Protein AF-A0A3L7YK77-F1 (afdb_monomer_lite)

Sequence (162 aa):
MSNGSSSSAERLPLPGTSFLKDRLIDIEGRAQGEIRAGATQPSTLPDGWWIALFWVQDGEGVVSCREVAPLAGPPPVTPLERYGVLMTNGLGDLLAVEDGRSCLKLRLVGEAGDPSEPWRRPLALQVAAKWDSLRIATMTGSKVAEAALDAFARAVEVANKP

Secondary structure (DSSP, 8-state):
------STTT-B---SS-SSPPEE---TTS-TTTSEEEEPPPEE-TTS-EEEEEEEE-SSSBPBSGGGS-TT---SS-HHHHHHHHHHHHHGGGB-EETTEE-EEEEE-S--SSTT-GGGSB-EEEEEE-B-HHHHTT--HHHHH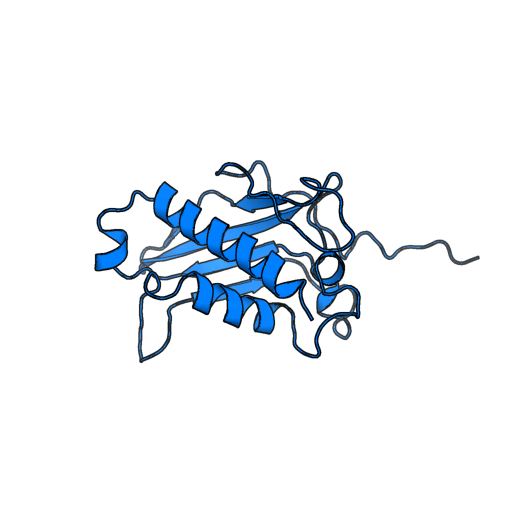HHHHHHHHHHHHHHT--

pLDDT: mean 92.16, std 12.42, range [34.84, 98.75]

Structure (mmCIF, N/CA/C/O backbone):
data_AF-A0A3L7YK77-F1
#
_entry.id   AF-A0A3L7YK77-F1
#
loop_
_atom_site.group_PDB
_atom_site.id
_atom_site.type_symbol
_atom_site.label_atom_id
_atom_site.label_alt_id
_atom_site.label_comp_id
_atom_site.label_asym_id
_atom_site.label_entity_id
_atom_site.label_seq_id
_atom_site.pdbx_PDB_ins_code
_atom_site.Cartn_x
_atom_site.Cartn_y
_atom_site.Cartn_z
_atom_site.occupancy
_atom_site.B_iso_or_equiv
_atom_site.auth_seq_id
_atom_site.auth_comp_id
_atom_site.auth_asym_id
_atom_site.auth_atom_id
_atom_site.pdbx_PDB_model_num
ATOM 1 N N . MET A 1 1 ? -7.486 5.226 39.742 1.00 34.84 1 MET A N 1
ATOM 2 C CA . MET A 1 1 ? -7.841 5.928 38.494 1.00 34.84 1 MET A CA 1
ATOM 3 C C . MET A 1 1 ? -6.642 5.817 37.573 1.00 34.84 1 MET A C 1
ATOM 5 O O . MET A 1 1 ? -5.644 6.480 37.818 1.00 34.84 1 MET A O 1
ATOM 9 N N . SER A 1 2 ? -6.681 4.888 36.623 1.00 35.47 2 SER A N 1
ATOM 10 C CA . SER A 1 2 ? -5.568 4.647 35.701 1.00 35.47 2 SER A CA 1
ATOM 11 C C . SER A 1 2 ? -5.800 5.499 34.458 1.00 35.47 2 SER A C 1
ATOM 13 O O . SER A 1 2 ? -6.654 5.166 33.641 1.00 35.47 2 SER A O 1
ATOM 15 N N . ASN A 1 3 ? -5.108 6.636 34.364 1.00 39.41 3 ASN A N 1
ATOM 16 C CA . ASN A 1 3 ? -5.178 7.502 33.190 1.00 39.41 3 ASN A CA 1
ATOM 17 C C . ASN A 1 3 ? -4.472 6.841 32.003 1.00 39.41 3 ASN A C 1
ATOM 19 O O . ASN A 1 3 ? -3.379 6.290 32.136 1.00 39.41 3 ASN A O 1
ATOM 23 N N . GLY A 1 4 ? -5.156 6.882 30.860 1.00 46.22 4 GLY A N 1
ATOM 24 C CA . GLY A 1 4 ? -4.816 6.167 29.642 1.00 46.22 4 GLY A CA 1
ATOM 25 C C . GLY A 1 4 ? -3.481 6.579 29.032 1.00 46.22 4 GLY A C 1
ATOM 26 O O . GLY A 1 4 ? -3.196 7.754 28.826 1.00 46.22 4 GLY A O 1
ATOM 27 N N . SER A 1 5 ? -2.703 5.567 28.671 1.00 43.62 5 SER A N 1
ATOM 28 C CA . SER A 1 5 ? -1.608 5.663 27.715 1.00 43.62 5 SER A CA 1
ATOM 29 C C . SER A 1 5 ? -1.760 4.481 26.763 1.00 43.62 5 SER A C 1
ATOM 31 O O . SER A 1 5 ? -1.261 3.393 27.027 1.00 43.62 5 SER A O 1
ATOM 33 N N . SER A 1 6 ? -2.576 4.642 25.721 1.00 45.22 6 SER A N 1
ATOM 34 C CA . SER A 1 6 ? -2.823 3.575 24.734 1.00 45.22 6 SER A CA 1
ATOM 35 C C . SER A 1 6 ? -2.936 4.085 23.291 1.00 45.22 6 SER A C 1
ATOM 37 O O . SER A 1 6 ? -3.161 3.284 22.394 1.00 45.22 6 SER A O 1
ATOM 39 N N . SER A 1 7 ? -2.790 5.388 23.035 1.00 49.78 7 SER A N 1
ATOM 40 C CA . SER A 1 7 ? -3.050 5.959 21.702 1.00 49.78 7 SER A CA 1
ATOM 41 C C . SER A 1 7 ? -1.789 6.236 20.874 1.00 49.78 7 SER A C 1
ATOM 43 O O . SER A 1 7 ? -1.883 6.290 19.653 1.00 49.78 7 SER A O 1
ATOM 45 N N . SER A 1 8 ? -0.616 6.419 21.489 1.00 51.28 8 SER A N 1
ATOM 46 C CA . SER A 1 8 ? 0.566 6.940 20.781 1.00 51.28 8 SER A CA 1
ATOM 47 C C . SER A 1 8 ? 1.351 5.899 19.976 1.00 51.28 8 SER A C 1
ATOM 49 O O . SER A 1 8 ? 2.139 6.288 19.124 1.00 51.28 8 SER A O 1
ATOM 51 N N . ALA A 1 9 ? 1.163 4.599 20.233 1.00 62.03 9 ALA A N 1
ATOM 52 C CA . ALA A 1 9 ? 1.900 3.532 19.544 1.00 62.03 9 ALA A CA 1
ATOM 53 C C . ALA A 1 9 ? 1.216 3.042 18.253 1.00 62.03 9 ALA A C 1
ATOM 55 O O . ALA A 1 9 ? 1.881 2.499 17.376 1.00 62.03 9 ALA A O 1
ATOM 56 N N . GLU A 1 10 ? -0.104 3.218 18.134 1.00 80.31 10 GLU A N 1
ATOM 57 C CA . GLU A 1 10 ? -0.884 2.703 16.995 1.00 80.31 10 GLU A CA 1
ATOM 58 C C . GLU A 1 10 ? -0.856 3.617 15.770 1.00 80.31 10 GLU A C 1
ATOM 60 O O . GLU A 1 10 ? -1.053 3.166 14.641 1.00 80.31 10 GLU A O 1
ATOM 65 N N . ARG A 1 11 ? -0.617 4.907 16.005 1.00 90.38 11 ARG A N 1
ATOM 66 C CA . ARG A 1 11 ? -0.554 5.947 14.984 1.00 90.38 11 ARG A CA 1
ATOM 67 C C . ARG A 1 11 ? 0.879 6.443 14.844 1.00 90.38 11 ARG A C 1
ATOM 69 O O . ARG A 1 11 ? 1.628 6.489 15.817 1.00 90.38 11 ARG A O 1
ATOM 76 N N . LEU A 1 12 ? 1.258 6.833 13.631 1.00 91.62 12 LEU A N 1
ATOM 77 C CA . LEU A 1 12 ? 2.546 7.484 13.364 1.00 91.62 12 LEU A CA 1
ATOM 78 C C . LEU A 1 12 ? 2.333 8.932 12.924 1.00 91.62 12 LEU A C 1
ATOM 80 O O . LEU A 1 12 ? 1.302 9.244 12.322 1.00 91.62 12 LEU A O 1
ATOM 84 N N . PRO A 1 13 ? 3.316 9.821 13.155 1.00 93.19 13 PRO A N 1
ATOM 85 C CA . PRO A 1 13 ? 3.338 11.094 12.452 1.00 93.19 13 PRO A CA 1
ATOM 86 C C . PRO A 1 13 ? 3.396 10.857 10.938 1.00 93.19 13 PRO A C 1
ATOM 88 O O . PRO A 1 13 ? 3.845 9.808 10.466 1.00 93.19 13 PRO A O 1
ATOM 91 N N . LEU A 1 14 ? 2.967 11.856 10.167 1.00 93.25 14 LEU A N 1
ATOM 92 C CA . LEU A 1 14 ? 3.045 11.780 8.713 1.00 93.25 14 LEU A CA 1
ATOM 93 C C . LEU A 1 14 ? 4.508 11.657 8.260 1.00 93.25 14 LEU A C 1
ATOM 95 O O . LEU A 1 14 ? 5.345 12.438 8.720 1.00 93.25 14 LEU A O 1
ATOM 99 N N . PRO A 1 15 ? 4.829 10.739 7.326 1.00 91.88 15 PRO A N 1
ATOM 100 C CA . PRO A 1 15 ? 6.183 10.612 6.785 1.00 91.88 15 PRO A CA 1
ATOM 101 C C . PRO A 1 15 ? 6.687 11.879 6.078 1.00 91.88 15 PRO A C 1
ATOM 103 O O . PRO A 1 15 ? 7.889 12.056 5.895 1.00 91.88 15 PRO A O 1
ATOM 106 N N . GLY A 1 16 ? 5.767 12.748 5.657 1.00 92.31 16 GLY A N 1
ATOM 107 C CA . GLY A 1 16 ? 6.036 13.997 4.962 1.00 92.31 16 GLY A CA 1
ATOM 108 C C . GLY A 1 16 ? 4.867 14.377 4.057 1.00 92.31 16 GLY A C 1
ATOM 109 O O . GLY A 1 16 ? 3.774 13.820 4.159 1.00 92.31 16 GLY A O 1
ATOM 110 N N . THR A 1 17 ? 5.103 15.326 3.150 1.00 94.38 17 THR A N 1
ATOM 111 C CA . THR A 1 17 ? 4.146 15.626 2.075 1.00 94.38 17 THR A CA 1
ATOM 112 C C . THR A 1 17 ? 4.135 14.482 1.065 1.00 94.38 17 THR A C 1
ATOM 114 O O . THR A 1 17 ? 5.194 13.976 0.691 1.00 94.38 17 THR A O 1
ATOM 117 N N . SER A 1 18 ? 2.946 14.083 0.614 1.00 96.81 18 SER A N 1
ATOM 118 C CA . SER A 1 18 ? 2.818 13.072 -0.433 1.00 96.81 18 SER A CA 1
ATOM 119 C C . SER A 1 18 ? 3.435 13.564 -1.748 1.00 96.81 18 SER A C 1
ATOM 121 O O . SER A 1 18 ? 3.222 14.699 -2.171 1.00 96.81 18 SER A O 1
ATOM 123 N N . PHE A 1 19 ? 4.199 12.692 -2.405 1.00 97.19 19 PHE A N 1
ATOM 124 C CA . PHE A 1 19 ? 4.792 12.929 -3.722 1.00 97.19 19 PHE A CA 1
ATOM 125 C C . PHE A 1 19 ? 3.729 13.058 -4.823 1.00 97.19 19 PHE A C 1
ATOM 127 O O . PHE A 1 19 ? 3.901 13.813 -5.779 1.00 97.19 19 PHE A O 1
ATOM 134 N N . LEU A 1 20 ? 2.623 12.328 -4.679 1.00 97.38 20 LEU A N 1
ATOM 135 C CA . LEU A 1 20 ? 1.465 12.381 -5.568 1.00 97.38 20 LEU A CA 1
ATOM 136 C C . LEU A 1 20 ? 0.287 13.036 -4.856 1.00 97.38 20 LEU A C 1
ATOM 138 O O . LEU A 1 20 ? 0.229 13.071 -3.628 1.00 97.38 20 LEU A O 1
ATOM 142 N N . LYS A 1 21 ? -0.709 13.479 -5.629 1.00 97.75 21 LYS A N 1
ATOM 143 C 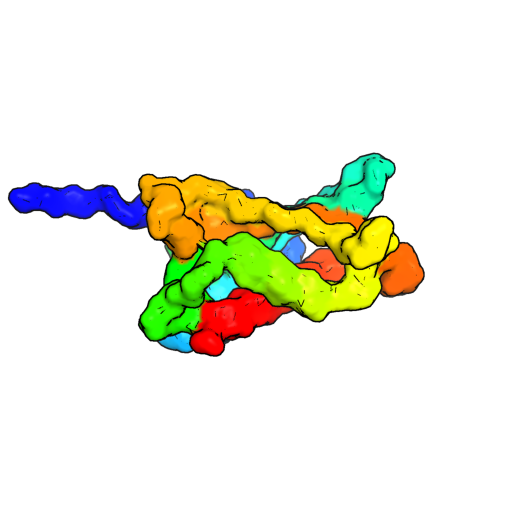CA . LYS A 1 21 ? -2.001 13.870 -5.061 1.00 97.75 21 LYS A CA 1
ATOM 144 C C . LYS A 1 21 ? -2.582 12.709 -4.250 1.00 97.75 21 LYS A C 1
ATOM 146 O O . LYS A 1 21 ? -2.717 11.605 -4.782 1.00 97.75 21 LYS A O 1
ATOM 151 N N . ASP A 1 22 ? -2.961 12.993 -3.010 1.00 97.88 22 ASP A N 1
ATOM 152 C CA . ASP A 1 22 ? -3.594 12.020 -2.127 1.00 97.88 22 ASP A CA 1
ATOM 153 C C . ASP A 1 22 ? -4.805 11.352 -2.792 1.00 97.88 22 ASP A C 1
ATOM 155 O O . ASP A 1 22 ? -5.587 12.001 -3.501 1.00 97.88 22 ASP A O 1
ATOM 159 N N . ARG A 1 23 ? -4.984 10.055 -2.533 1.00 98.38 23 ARG A N 1
ATOM 160 C CA . ARG A 1 23 ? -6.200 9.329 -2.910 1.00 98.38 23 ARG A CA 1
ATOM 161 C C . ARG A 1 23 ? -7.195 9.375 -1.776 1.00 98.38 23 ARG A C 1
ATOM 163 O O . ARG A 1 23 ? -6.849 9.013 -0.660 1.00 98.38 23 ARG A O 1
ATOM 170 N N . LEU A 1 24 ? -8.408 9.836 -2.06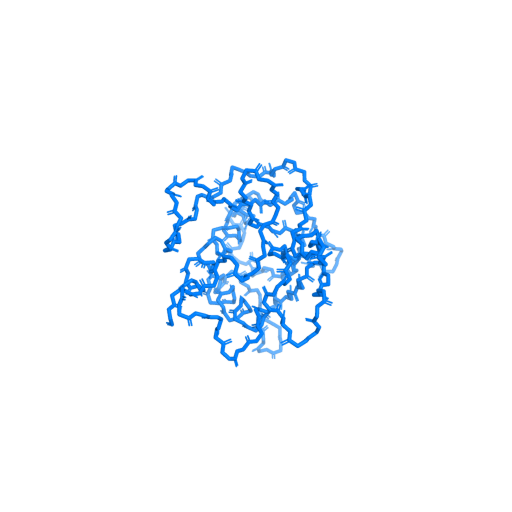0 1.00 97.75 24 LEU A N 1
ATOM 171 C CA . LEU A 1 24 ? -9.505 9.713 -1.108 1.00 97.75 24 LEU A CA 1
ATOM 172 C C . LEU A 1 24 ? -9.867 8.232 -1.000 1.00 97.75 24 LEU A C 1
ATOM 174 O O . LEU A 1 24 ? -9.887 7.544 -2.019 1.00 97.75 24 LEU A O 1
ATOM 178 N N . ILE A 1 25 ? -10.105 7.764 0.219 1.00 97.50 25 ILE A N 1
ATOM 179 C CA . ILE A 1 25 ? -10.499 6.384 0.491 1.00 97.50 25 ILE A CA 1
ATOM 180 C C . ILE A 1 25 ? -11.861 6.428 1.163 1.00 97.50 25 ILE A C 1
ATOM 182 O O . ILE A 1 25 ? -12.023 7.077 2.199 1.00 97.50 25 ILE A O 1
ATOM 186 N N . ASP A 1 26 ? -12.812 5.700 0.593 1.00 94.94 26 ASP A N 1
ATOM 187 C CA . ASP A 1 26 ? -14.128 5.533 1.192 1.00 94.94 26 ASP A CA 1
ATOM 188 C C . ASP A 1 26 ? -14.138 4.282 2.082 1.00 94.94 26 ASP A C 1
ATOM 190 O O . ASP A 1 26 ? -13.973 3.156 1.605 1.00 94.94 26 ASP A O 1
ATOM 194 N N . ILE A 1 27 ? -14.339 4.480 3.388 1.00 93.31 27 ILE A N 1
ATOM 195 C CA . ILE A 1 27 ? -14.514 3.395 4.359 1.00 93.31 27 ILE A CA 1
ATOM 196 C C . ILE A 1 27 ? -15.783 3.589 5.183 1.00 93.31 27 ILE A C 1
ATOM 198 O O . ILE A 1 27 ? -16.178 4.711 5.508 1.00 93.31 27 ILE A O 1
ATOM 202 N N . GLU A 1 28 ? -16.427 2.480 5.529 1.00 92.44 28 GLU A N 1
ATOM 203 C CA . GLU A 1 28 ? -17.628 2.485 6.354 1.00 92.44 28 GLU A CA 1
ATOM 204 C C . GLU A 1 28 ? -17.321 3.052 7.749 1.00 92.44 28 GLU A C 1
ATOM 206 O O . GLU A 1 28 ? -16.337 2.678 8.386 1.00 92.44 28 GLU A O 1
ATOM 211 N N . GLY A 1 29 ? -18.165 3.969 8.228 1.00 88.50 29 GLY A N 1
ATOM 212 C CA . GLY A 1 29 ? -17.997 4.608 9.537 1.00 88.50 29 GLY A CA 1
ATOM 213 C C . GLY A 1 29 ? -17.101 5.854 9.558 1.00 88.50 29 GLY A C 1
ATOM 214 O O . GLY A 1 29 ? -16.914 6.420 10.633 1.00 88.50 29 GLY A O 1
ATOM 215 N N . ARG A 1 30 ? -16.590 6.321 8.410 1.00 92.19 30 ARG A N 1
ATOM 216 C CA . ARG A 1 30 ? -15.869 7.603 8.284 1.00 92.19 30 ARG A CA 1
ATOM 217 C C . ARG A 1 30 ? -16.572 8.569 7.337 1.00 92.19 30 ARG A C 1
ATOM 219 O O . ARG A 1 30 ? -17.310 8.158 6.443 1.00 92.19 30 ARG A O 1
ATOM 226 N N . ALA A 1 31 ? -16.336 9.864 7.527 1.00 93.12 31 ALA A N 1
ATOM 227 C CA . ALA A 1 31 ? -16.836 10.888 6.622 1.00 93.12 31 ALA A CA 1
ATOM 228 C C . ALA A 1 31 ? -16.063 10.873 5.292 1.00 93.12 31 ALA A C 1
ATOM 230 O O . ALA A 1 31 ? -14.870 10.565 5.235 1.00 93.12 31 ALA A O 1
ATOM 231 N N . GLN A 1 32 ? -16.734 11.257 4.204 1.00 90.25 32 GLN A N 1
ATOM 232 C CA . GLN A 1 32 ? -16.106 11.322 2.886 1.00 90.25 32 GLN A CA 1
ATOM 233 C C . GLN A 1 32 ? -14.914 12.292 2.888 1.00 90.25 32 GLN A C 1
ATOM 235 O O . GLN A 1 32 ? -15.026 13.438 3.324 1.00 90.25 32 GLN A O 1
ATOM 240 N N . GLY A 1 33 ? -13.771 11.833 2.373 1.00 90.00 33 GLY A N 1
ATOM 241 C CA . GLY A 1 33 ? -12.537 12.622 2.290 1.00 90.00 33 GLY A CA 1
ATOM 242 C C . GLY A 1 33 ? -11.758 12.762 3.603 1.00 90.00 33 GLY A C 1
ATOM 243 O O . GLY A 1 33 ? -10.696 13.387 3.610 1.00 90.00 33 GLY A O 1
ATOM 244 N N . GLU A 1 34 ? -12.244 12.168 4.696 1.00 95.25 34 GLU A N 1
ATOM 245 C CA . GLU A 1 34 ? -11.537 12.116 5.977 1.00 95.25 34 GLU A CA 1
ATOM 246 C C . GLU A 1 34 ? -10.259 11.277 5.868 1.00 95.25 34 GLU A C 1
ATOM 248 O O . GLU A 1 34 ? -9.187 11.715 6.292 1.00 95.25 34 GLU A O 1
ATOM 253 N N . ILE A 1 35 ? -10.373 10.107 5.232 1.00 97.19 35 ILE A N 1
ATOM 254 C CA . ILE A 1 35 ? -9.272 9.171 5.027 1.00 97.19 35 ILE A CA 1
ATOM 255 C C . ILE A 1 35 ? -8.642 9.367 3.655 1.00 97.19 35 ILE A C 1
ATOM 257 O O . ILE A 1 35 ? -9.321 9.453 2.626 1.00 97.19 35 ILE A O 1
ATOM 261 N N . ARG A 1 36 ? -7.310 9.426 3.646 1.00 98.06 36 ARG A N 1
ATOM 262 C CA . ARG A 1 36 ? -6.507 9.671 2.448 1.00 98.06 36 ARG A CA 1
ATOM 263 C C . ARG A 1 36 ? -5.295 8.752 2.392 1.00 98.06 36 ARG A C 1
ATOM 265 O O . ARG A 1 36 ? -4.696 8.486 3.426 1.00 98.06 36 ARG A O 1
ATOM 272 N N . ALA A 1 37 ? -4.895 8.316 1.201 1.00 98.50 37 ALA A N 1
ATOM 273 C CA . ALA A 1 37 ? -3.627 7.626 0.980 1.00 98.50 37 ALA A CA 1
ATOM 274 C C . ALA A 1 37 ? -2.590 8.527 0.309 1.00 98.50 37 ALA A C 1
ATOM 276 O O . ALA A 1 37 ? -2.892 9.199 -0.679 1.00 98.50 37 ALA A O 1
ATOM 277 N N . GLY A 1 38 ? -1.367 8.483 0.834 1.00 98.31 38 GLY A N 1
ATOM 278 C CA . GLY A 1 38 ? -0.202 9.198 0.318 1.00 98.31 38 GLY A CA 1
ATOM 279 C C . GLY A 1 38 ? 0.952 8.260 -0.035 1.00 98.31 38 GLY A C 1
ATOM 280 O O . GLY A 1 38 ? 0.938 7.070 0.293 1.00 98.31 38 GLY A O 1
ATOM 281 N N . ALA A 1 39 ? 1.954 8.809 -0.721 1.00 98.44 39 ALA A N 1
ATOM 282 C CA . ALA A 1 39 ? 3.144 8.085 -1.156 1.00 98.44 39 ALA A CA 1
ATOM 283 C C . ALA A 1 39 ? 4.414 8.929 -1.023 1.00 98.44 39 ALA A C 1
ATOM 285 O O . ALA A 1 39 ? 4.394 10.133 -1.276 1.00 98.44 39 ALA A O 1
ATOM 286 N N . THR A 1 40 ? 5.547 8.303 -0.703 1.00 98.25 40 THR A N 1
ATOM 287 C CA . THR A 1 40 ? 6.851 8.951 -0.877 1.00 98.25 40 THR A CA 1
ATOM 288 C C . THR A 1 40 ? 7.227 8.945 -2.350 1.00 98.25 40 THR A C 1
ATOM 290 O O . THR A 1 40 ? 6.721 8.139 -3.135 1.00 98.25 40 THR A O 1
ATOM 293 N N . GLN A 1 41 ? 8.175 9.802 -2.730 1.00 97.62 41 GLN A N 1
ATOM 294 C CA . GLN A 1 41 ? 8.823 9.648 -4.025 1.00 97.62 41 GLN A CA 1
ATOM 295 C C . GLN A 1 41 ? 9.505 8.273 -4.062 1.00 97.62 41 GLN A C 1
ATOM 297 O O . GLN A 1 41 ? 10.239 7.940 -3.124 1.00 97.62 41 GLN A O 1
ATOM 302 N N . PRO A 1 42 ? 9.251 7.455 -5.092 1.00 97.88 42 PRO A N 1
ATOM 303 C CA . PRO A 1 42 ? 9.888 6.159 -5.183 1.00 97.88 42 PRO A CA 1
ATOM 304 C C . PRO A 1 42 ? 11.360 6.267 -5.561 1.00 97.88 42 PRO A C 1
ATOM 306 O O . PRO A 1 42 ? 11.781 7.205 -6.242 1.00 97.88 42 PRO A O 1
ATOM 309 N N . SER A 1 43 ? 12.122 5.249 -5.183 1.00 97.50 43 SER A N 1
ATOM 310 C CA . SER A 1 43 ? 13.488 5.024 -5.645 1.00 97.50 43 SER A CA 1
ATOM 311 C C . SER A 1 43 ? 13.597 3.663 -6.325 1.00 97.50 43 SER A C 1
ATOM 313 O O . SER A 1 43 ? 12.841 2.745 -6.021 1.00 97.50 43 SER A O 1
ATOM 315 N N . THR A 1 44 ? 14.541 3.522 -7.253 1.00 97.25 44 THR A N 1
ATOM 316 C CA . THR A 1 44 ? 14.855 2.234 -7.880 1.00 97.25 44 THR A CA 1
ATOM 317 C C . THR A 1 44 ? 16.276 1.846 -7.504 1.00 97.25 44 THR A C 1
ATOM 319 O O . THR A 1 44 ? 17.208 2.628 -7.697 1.00 97.25 44 THR A O 1
ATOM 322 N N . LEU A 1 45 ? 16.436 0.651 -6.945 1.00 96.56 45 LEU A N 1
ATOM 323 C CA . LEU A 1 45 ? 17.731 0.075 -6.611 1.00 96.56 45 LEU A CA 1
ATOM 324 C C . LEU A 1 45 ? 18.447 -0.450 -7.870 1.00 96.56 45 LEU A C 1
ATOM 326 O O . LEU A 1 45 ? 17.789 -0.750 -8.869 1.00 96.56 45 LEU A O 1
ATOM 330 N N . PRO A 1 46 ? 19.786 -0.612 -7.842 1.00 96.12 46 PRO A N 1
ATOM 331 C CA . PRO A 1 46 ? 20.551 -1.101 -8.995 1.00 96.12 46 PRO A CA 1
ATOM 332 C C . PRO A 1 46 ? 20.129 -2.483 -9.518 1.00 96.12 46 PRO A C 1
ATOM 334 O O . PRO A 1 46 ? 20.351 -2.787 -10.685 1.00 96.12 46 PRO A O 1
ATOM 337 N N . ASP A 1 47 ? 19.518 -3.315 -8.673 1.00 93.94 47 ASP A N 1
ATOM 338 C CA . ASP A 1 47 ? 19.006 -4.648 -9.014 1.00 93.94 47 ASP A CA 1
ATOM 339 C C . ASP A 1 47 ? 17.553 -4.634 -9.537 1.00 93.94 47 ASP A C 1
ATOM 341 O O . ASP A 1 47 ? 16.927 -5.685 -9.702 1.00 93.94 47 ASP A O 1
ATOM 345 N N . GLY A 1 48 ? 17.012 -3.442 -9.806 1.00 94.81 48 GLY A N 1
ATOM 346 C CA . GLY A 1 48 ? 15.701 -3.237 -10.415 1.00 94.81 48 GLY A CA 1
ATOM 347 C C . GLY A 1 48 ? 14.532 -3.202 -9.433 1.00 94.81 48 GLY A C 1
ATOM 348 O O . GLY A 1 48 ? 13.400 -3.000 -9.872 1.00 94.81 48 GLY A O 1
ATOM 349 N N . TRP A 1 49 ? 14.761 -3.359 -8.123 1.00 98.12 49 TRP A N 1
ATOM 350 C CA . TRP A 1 49 ? 13.692 -3.182 -7.138 1.00 98.12 49 TRP A CA 1
ATOM 351 C C . TRP A 1 49 ? 13.306 -1.709 -7.018 1.00 98.12 49 TRP A C 1
ATOM 353 O O . TRP A 1 49 ? 14.087 -0.867 -6.577 1.00 98.12 49 TRP A O 1
ATOM 363 N N . TRP A 1 50 ? 12.068 -1.414 -7.381 1.00 98.50 50 TRP A N 1
ATOM 364 C CA . TRP A 1 50 ? 11.396 -0.155 -7.110 1.00 98.50 50 TRP A CA 1
ATOM 365 C C . TRP A 1 50 ? 10.873 -0.164 -5.677 1.00 98.50 50 TRP A C 1
ATOM 367 O O . TRP A 1 50 ? 10.271 -1.152 -5.265 1.00 98.50 50 TRP A O 1
ATOM 377 N N . ILE A 1 51 ? 11.091 0.905 -4.914 1.00 98.50 51 ILE A N 1
ATOM 378 C CA . ILE A 1 51 ? 10.715 1.005 -3.502 1.00 98.50 51 ILE A CA 1
ATOM 379 C C . ILE A 1 51 ? 9.988 2.322 -3.242 1.00 98.50 51 ILE A C 1
ATOM 381 O O . ILE A 1 51 ? 10.471 3.389 -3.617 1.00 98.50 51 ILE A O 1
ATOM 385 N N . ALA A 1 52 ? 8.866 2.255 -2.530 1.00 98.38 52 ALA A N 1
ATOM 386 C CA . ALA A 1 52 ? 8.177 3.415 -1.975 1.00 98.38 52 ALA A CA 1
ATOM 387 C C . ALA A 1 52 ? 7.548 3.092 -0.618 1.00 98.38 52 ALA A C 1
ATOM 389 O O . ALA A 1 52 ? 7.325 1.931 -0.276 1.00 98.38 52 ALA A O 1
ATOM 390 N N . LEU A 1 53 ? 7.238 4.132 0.150 1.00 98.56 53 LEU A N 1
ATOM 391 C CA . LEU A 1 53 ? 6.362 4.045 1.308 1.00 98.56 53 LEU A CA 1
ATOM 392 C C . LEU A 1 53 ? 4.990 4.597 0.926 1.00 98.56 53 LEU A C 1
ATOM 394 O O . LEU A 1 53 ? 4.894 5.730 0.455 1.00 98.56 53 LEU A O 1
ATOM 398 N N . PHE A 1 54 ? 3.945 3.816 1.174 1.00 98.69 54 PHE A N 1
ATOM 399 C CA . PHE A 1 54 ? 2.559 4.271 1.142 1.00 98.69 54 PHE A CA 1
ATOM 400 C C . PHE A 1 54 ? 2.004 4.348 2.555 1.00 98.69 54 PHE A C 1
ATOM 402 O O . PHE A 1 54 ? 2.425 3.593 3.428 1.00 98.69 54 PHE A O 1
ATOM 409 N N . TRP A 1 55 ? 1.062 5.246 2.801 1.00 98.56 55 TRP A N 1
ATOM 410 C CA . TRP A 1 55 ? 0.401 5.343 4.100 1.00 98.56 55 TRP A CA 1
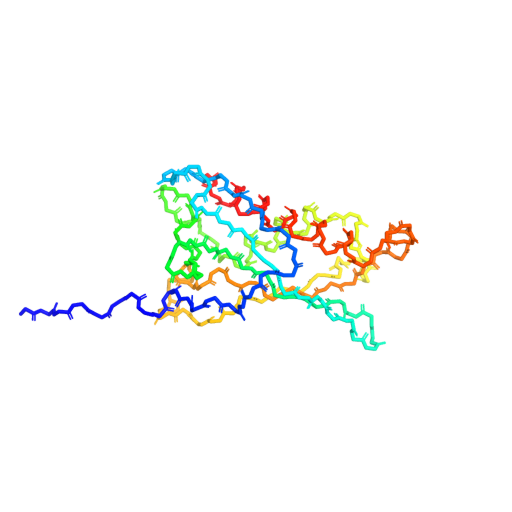ATOM 411 C C . TRP A 1 55 ? -1.041 5.788 3.950 1.00 98.56 55 TRP A C 1
ATOM 413 O O . TRP A 1 55 ? -1.395 6.416 2.954 1.00 98.56 55 TRP A O 1
ATOM 423 N N . VAL A 1 56 ? -1.851 5.481 4.959 1.00 98.31 56 VAL A N 1
ATOM 424 C CA . VAL A 1 56 ? -3.202 6.023 5.114 1.00 98.31 56 VAL A CA 1
ATOM 425 C C . VAL A 1 56 ? -3.213 7.013 6.268 1.00 98.31 56 VAL A C 1
ATOM 427 O O . VAL A 1 56 ? -2.663 6.728 7.328 1.00 98.31 56 VAL A O 1
ATOM 430 N N . GLN A 1 57 ? -3.832 8.170 6.066 1.00 97.62 57 GLN A N 1
ATOM 431 C CA . GLN A 1 57 ? -3.860 9.271 7.020 1.00 97.62 57 GLN A CA 1
ATOM 432 C C . GLN A 1 57 ? -5.255 9.855 7.222 1.00 97.62 57 GLN A C 1
ATOM 434 O O . GLN A 1 57 ? -6.105 9.781 6.331 1.00 97.62 57 GLN A O 1
ATOM 439 N N . ASP A 1 58 ? -5.429 10.504 8.370 1.00 95.81 58 ASP A N 1
ATOM 440 C CA . ASP A 1 58 ? -6.501 11.458 8.647 1.00 95.81 58 ASP A CA 1
ATOM 441 C C . ASP A 1 58 ? -5.932 12.798 9.157 1.00 95.81 58 ASP A C 1
ATOM 443 O O . ASP A 1 58 ? -4.776 13.133 8.889 1.00 95.81 58 ASP A O 1
ATOM 447 N N . GLY A 1 59 ? -6.753 13.609 9.832 1.00 91.44 59 GLY A N 1
ATOM 448 C CA . GLY A 1 59 ? -6.343 14.913 10.361 1.00 91.44 59 GLY A CA 1
ATOM 449 C C . GLY A 1 59 ? -5.269 14.871 11.455 1.00 91.44 59 GLY A C 1
ATOM 450 O O . GLY A 1 59 ? -4.662 15.908 11.716 1.00 91.44 59 GLY A O 1
ATOM 451 N N . GLU A 1 60 ? -5.010 13.720 12.081 1.00 91.94 60 GLU A N 1
ATOM 452 C CA . GLU A 1 60 ? -4.076 13.618 13.212 1.00 91.94 60 GLU A CA 1
ATOM 453 C C . GLU A 1 60 ? -2.777 12.873 12.871 1.00 91.94 60 GLU A C 1
ATOM 455 O O . GLU A 1 60 ? -1.780 13.022 13.579 1.00 91.94 60 GLU A O 1
ATOM 460 N N . GLY A 1 61 ? -2.751 12.077 11.800 1.00 94.94 61 GLY A N 1
ATOM 461 C CA . GLY A 1 61 ? -1.558 11.334 11.402 1.00 94.94 61 GLY A CA 1
ATOM 462 C C . GLY A 1 61 ? -1.865 10.095 10.574 1.00 94.94 61 GLY A C 1
ATOM 463 O O . GLY A 1 61 ? -2.932 9.976 9.972 1.00 94.94 61 GLY A O 1
ATOM 464 N N . VAL A 1 62 ? -0.907 9.168 10.540 1.00 97.12 62 VAL A N 1
ATOM 465 C CA . VAL A 1 62 ? -1.087 7.846 9.938 1.00 97.12 62 VAL A CA 1
ATOM 466 C C . VAL A 1 62 ? -1.986 7.017 10.847 1.00 97.12 62 VAL A C 1
ATOM 468 O O . VAL A 1 62 ? -1.643 6.793 12.009 1.00 97.12 62 VAL A O 1
ATOM 471 N N . VAL A 1 63 ? -3.108 6.545 10.310 1.00 96.19 63 VAL A N 1
ATOM 472 C CA . VAL A 1 63 ? -4.079 5.720 11.045 1.00 96.19 63 VAL A CA 1
ATOM 473 C C . VAL A 1 63 ? -3.542 4.305 11.258 1.00 96.19 63 VAL A C 1
ATOM 475 O O . VAL A 1 63 ? -2.677 3.839 10.515 1.00 96.19 63 VAL A O 1
ATOM 478 N N . SER A 1 64 ? -4.067 3.583 12.241 1.00 94.75 64 SER A N 1
ATOM 479 C CA . SER A 1 64 ? -3.791 2.153 12.404 1.00 94.75 64 SER A CA 1
ATOM 480 C C . SER A 1 64 ? -4.550 1.299 11.381 1.00 94.75 64 SER A C 1
ATOM 482 O O . SER A 1 64 ? -5.575 1.703 10.829 1.00 94.75 64 SER A O 1
ATOM 484 N N . CYS A 1 65 ? -4.091 0.06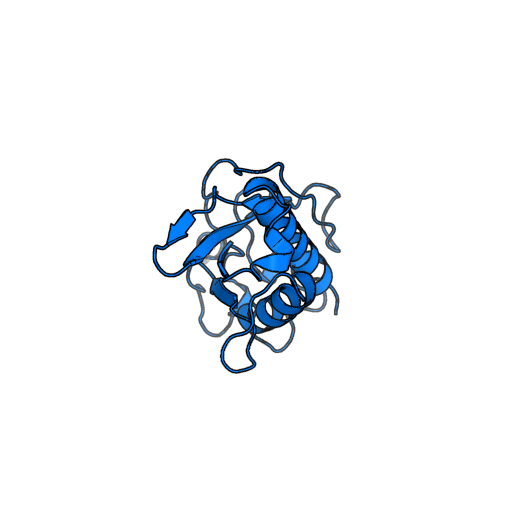7 11.147 1.00 95.94 65 CYS A N 1
ATOM 485 C CA . CYS A 1 65 ? -4.804 -0.882 10.288 1.00 95.94 65 CYS A CA 1
ATOM 486 C C . CYS A 1 65 ? -6.205 -1.198 10.843 1.00 95.94 65 CYS A C 1
ATOM 488 O O . CYS A 1 65 ? -7.123 -1.451 10.068 1.00 95.94 65 CYS A O 1
ATOM 490 N N . ARG A 1 66 ? -6.380 -1.182 12.171 1.00 94.38 66 ARG A N 1
ATOM 491 C CA . ARG A 1 66 ? -7.643 -1.444 12.873 1.00 94.38 66 ARG A CA 1
ATOM 492 C C . ARG A 1 66 ? -8.696 -0.395 12.545 1.00 94.38 66 ARG A C 1
ATOM 494 O O . ARG A 1 66 ? -9.857 -0.744 12.386 1.00 94.38 66 ARG A O 1
ATOM 501 N N . GLU A 1 67 ? -8.293 0.862 12.422 1.00 94.19 67 GLU A N 1
ATOM 502 C CA . GLU A 1 67 ? -9.202 1.982 12.150 1.00 94.19 67 GLU A CA 1
ATOM 503 C C . GLU A 1 67 ? -9.784 1.972 10.735 1.00 94.19 67 GLU A C 1
ATOM 505 O O . GLU A 1 67 ? -10.752 2.678 10.467 1.00 94.19 67 GLU A O 1
ATOM 510 N N . VAL A 1 68 ? -9.212 1.164 9.841 1.00 94.81 68 VAL A N 1
ATOM 511 C CA . VAL A 1 68 ? -9.736 0.935 8.489 1.00 94.81 68 VAL A CA 1
ATOM 512 C C . VAL A 1 68 ? -10.206 -0.505 8.268 1.00 94.81 68 VAL A C 1
ATOM 514 O O . VAL A 1 68 ? -10.609 -0.865 7.163 1.00 94.81 68 VAL A O 1
ATOM 517 N N . ALA A 1 69 ? -10.155 -1.346 9.303 1.00 94.56 69 ALA A N 1
ATOM 518 C CA . ALA A 1 69 ? 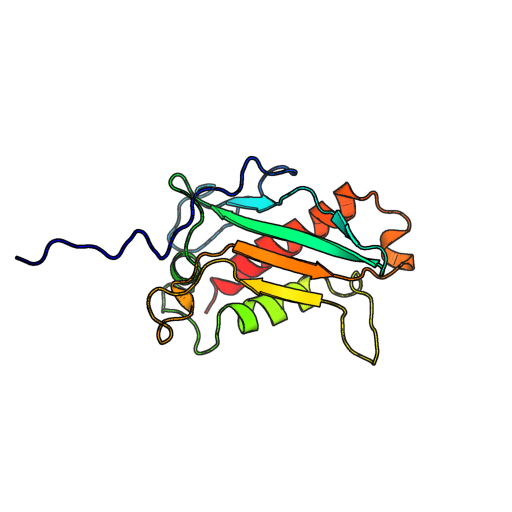-10.670 -2.708 9.259 1.00 94.56 69 ALA A CA 1
ATOM 519 C C . ALA A 1 69 ? -12.210 -2.709 9.165 1.00 94.56 69 ALA A C 1
ATOM 521 O O . ALA A 1 69 ? -12.837 -1.665 9.371 1.00 94.56 69 ALA A O 1
ATOM 522 N N . PRO A 1 70 ? -12.846 -3.858 8.874 1.00 94.12 70 PRO A N 1
ATOM 523 C CA . PRO A 1 70 ? -14.300 -3.952 8.909 1.00 94.12 70 PRO A CA 1
ATOM 524 C C . PRO A 1 70 ? -14.867 -3.574 10.279 1.00 94.12 70 PRO A C 1
ATOM 526 O O . PRO A 1 70 ? -14.281 -3.904 11.312 1.00 94.12 70 PRO A O 1
ATOM 529 N N . LEU A 1 71 ? -16.046 -2.941 10.302 1.00 90.94 71 LEU A N 1
ATOM 530 C CA . LEU A 1 71 ? -16.710 -2.535 11.552 1.00 90.94 71 LEU A CA 1
ATOM 531 C C . LEU A 1 71 ? -17.050 -3.723 12.462 1.00 90.94 71 LEU A C 1
ATOM 533 O O . LEU A 1 71 ? -17.045 -3.591 13.684 1.00 90.94 71 LEU A O 1
ATOM 537 N N . ALA A 1 72 ? -17.299 -4.897 11.874 1.00 90.38 72 ALA A N 1
ATOM 538 C CA . ALA A 1 72 ? -17.502 -6.149 12.607 1.00 90.38 72 ALA A CA 1
ATOM 539 C C . ALA A 1 72 ? -16.230 -6.650 13.325 1.00 90.38 72 ALA A C 1
ATOM 541 O O . ALA A 1 72 ? -16.299 -7.573 14.135 1.00 90.38 72 ALA A O 1
ATOM 542 N N . GLY A 1 73 ? -15.081 -6.036 13.041 1.00 90.00 73 GLY A N 1
ATOM 543 C CA . GLY A 1 73 ? -13.778 -6.362 13.591 1.00 90.00 73 GLY A CA 1
ATOM 544 C C . GLY A 1 73 ? -12.784 -6.808 12.514 1.00 90.00 73 GLY A C 1
ATOM 545 O O . GLY A 1 73 ? -13.168 -7.126 11.384 1.00 90.00 73 GLY A O 1
ATOM 546 N N . PRO A 1 74 ? -11.483 -6.847 12.852 1.00 91.81 74 PRO A N 1
ATOM 547 C CA . PRO A 1 74 ? -10.470 -7.365 11.952 1.00 91.81 74 PRO A CA 1
ATOM 548 C C . PRO A 1 74 ? -10.713 -8.828 11.547 1.00 91.81 74 PRO A C 1
ATOM 550 O O . PRO A 1 74 ? -11.126 -9.635 12.382 1.00 91.81 74 PRO A O 1
ATOM 553 N N . PRO A 1 75 ? -10.403 -9.208 10.297 1.00 90.94 75 PRO A N 1
ATOM 554 C CA . PRO A 1 75 ? -10.444 -10.602 9.863 1.00 90.94 75 PRO A CA 1
ATOM 555 C C . PRO A 1 75 ? -9.410 -11.464 10.617 1.00 90.94 75 PRO A C 1
ATOM 557 O O . PRO A 1 75 ? -8.405 -10.934 11.102 1.00 90.94 75 PRO A O 1
ATOM 560 N N . PRO A 1 76 ? -9.576 -12.802 10.639 1.00 91.62 76 PRO A N 1
ATOM 561 C CA . PRO A 1 76 ? -8.658 -13.736 11.298 1.00 91.62 76 PRO A CA 1
ATOM 562 C C . PRO A 1 76 ? -7.381 -14.000 10.472 1.00 91.62 76 PRO A C 1
ATOM 564 O O . PRO A 1 76 ? -6.950 -15.137 10.310 1.00 91.62 76 PRO A O 1
ATOM 567 N N . VAL A 1 77 ? -6.788 -12.944 9.918 1.00 94.12 77 VAL A N 1
ATOM 568 C CA . VAL A 1 77 ? -5.499 -12.936 9.208 1.00 94.12 77 VAL A CA 1
ATOM 569 C C . VAL A 1 77 ? -4.734 -11.684 9.613 1.00 94.12 77 VAL A C 1
ATOM 571 O O . VAL A 1 77 ? -5.330 -10.698 10.056 1.00 94.12 77 VAL A O 1
ATOM 574 N N . THR A 1 78 ? -3.415 -11.677 9.460 1.00 94.12 78 THR A N 1
ATOM 575 C CA . THR A 1 78 ? -2.636 -10.460 9.718 1.00 94.12 78 THR A CA 1
ATOM 576 C C . THR A 1 78 ? -2.942 -9.388 8.659 1.00 94.12 78 THR A C 1
ATOM 578 O O . THR A 1 78 ? -3.286 -9.721 7.518 1.00 94.12 78 THR A O 1
ATOM 581 N N . PRO A 1 79 ? -2.781 -8.085 8.965 1.00 95.44 79 PRO A N 1
ATOM 582 C CA . PRO A 1 79 ? -2.998 -7.055 7.953 1.00 95.44 79 PRO A CA 1
ATOM 583 C C . PRO A 1 79 ? -2.028 -7.203 6.776 1.00 95.44 79 PRO A C 1
ATOM 585 O O . PRO A 1 79 ? -2.413 -6.969 5.637 1.00 95.44 79 PRO A O 1
ATOM 588 N N . LEU A 1 80 ? -0.786 -7.641 7.024 1.00 95.75 80 LEU A N 1
ATOM 589 C CA . LEU A 1 80 ? 0.202 -7.839 5.962 1.00 95.75 80 LEU A CA 1
ATOM 590 C C . LEU A 1 80 ? -0.211 -8.951 4.987 1.00 95.75 80 LEU A C 1
ATOM 592 O O . LEU A 1 80 ? -0.044 -8.777 3.784 1.00 95.75 80 LEU A O 1
ATOM 596 N N . GLU A 1 81 ? -0.783 -10.053 5.477 1.00 96.38 81 GLU A N 1
ATOM 597 C CA . GLU A 1 81 ? -1.341 -11.106 4.616 1.00 96.38 81 GLU A CA 1
ATOM 598 C C . GLU A 1 81 ? -2.515 -10.575 3.787 1.00 96.38 81 GLU A C 1
ATOM 600 O O . GLU A 1 81 ? -2.553 -10.778 2.572 1.00 96.38 81 GLU A O 1
ATOM 605 N N . ARG A 1 82 ? -3.439 -9.832 4.415 1.00 96.62 82 ARG A N 1
ATOM 606 C CA . ARG A 1 82 ? -4.600 -9.260 3.717 1.00 96.62 82 ARG A CA 1
ATOM 607 C C . ARG A 1 82 ? -4.186 -8.260 2.638 1.00 96.62 82 ARG A C 1
ATOM 609 O O . ARG A 1 82 ? -4.605 -8.394 1.490 1.00 96.62 82 ARG A O 1
ATOM 616 N N . TYR A 1 83 ? -3.340 -7.288 2.974 1.00 97.69 83 TYR A N 1
ATOM 617 C CA . TYR A 1 83 ? -2.848 -6.304 2.008 1.00 97.69 83 TYR A CA 1
ATOM 618 C C . TYR A 1 83 ? -1.923 -6.925 0.962 1.00 97.69 83 TYR A C 1
ATOM 620 O O . TYR A 1 83 ? -1.944 -6.478 -0.177 1.00 97.69 83 TYR A O 1
ATOM 628 N N . GLY A 1 84 ? -1.175 -7.980 1.299 1.00 97.19 84 GLY A N 1
ATOM 629 C CA . GLY A 1 84 ? -0.394 -8.764 0.340 1.00 97.19 84 GLY A CA 1
ATOM 630 C C . GLY A 1 84 ? -1.239 -9.278 -0.811 1.00 97.19 84 GLY A C 1
ATOM 631 O O . GLY A 1 84 ? -0.965 -8.958 -1.965 1.00 97.19 84 GLY A O 1
ATOM 632 N N . VAL A 1 85 ? -2.312 -10.002 -0.494 1.00 97.38 85 VAL A N 1
ATOM 633 C CA . VAL A 1 85 ? -3.232 -10.535 -1.508 1.00 97.38 85 VAL A CA 1
ATOM 634 C C . VAL A 1 85 ? -3.863 -9.409 -2.330 1.00 97.38 85 VAL A C 1
ATOM 636 O O . VAL A 1 85 ? -3.882 -9.473 -3.559 1.00 97.38 85 VAL A O 1
ATOM 639 N N . LEU A 1 86 ? -4.358 -8.358 -1.671 1.00 98.00 86 LEU A N 1
ATOM 640 C CA . LEU A 1 86 ? -5.058 -7.265 -2.349 1.00 98.00 86 LEU A CA 1
ATOM 641 C C . LEU A 1 86 ? -4.134 -6.437 -3.250 1.00 98.00 86 LEU A C 1
ATOM 643 O O . LEU A 1 86 ? -4.529 -6.098 -4.362 1.00 98.00 86 LEU A O 1
ATOM 647 N N . MET A 1 87 ? -2.905 -6.161 -2.813 1.00 98.31 87 MET A N 1
ATOM 648 C CA . MET A 1 87 ? -1.906 -5.443 -3.608 1.00 98.31 87 MET A CA 1
ATOM 649 C C . MET A 1 87 ? -1.434 -6.269 -4.800 1.00 98.31 87 MET A C 1
ATOM 651 O O . MET A 1 87 ? -1.362 -5.737 -5.905 1.00 98.31 87 MET A O 1
ATOM 655 N N . THR A 1 88 ? -1.152 -7.562 -4.610 1.00 98.19 88 THR A N 1
ATOM 656 C CA . THR A 1 88 ? -0.781 -8.447 -5.723 1.00 98.19 88 THR A CA 1
ATOM 657 C C . THR A 1 88 ? -1.891 -8.497 -6.771 1.00 98.19 88 THR A C 1
ATOM 659 O O . THR A 1 88 ? -1.610 -8.357 -7.957 1.00 98.19 88 THR A O 1
ATOM 662 N N . ASN A 1 89 ? -3.153 -8.616 -6.348 1.00 97.75 89 ASN A N 1
ATOM 663 C CA . ASN A 1 89 ? -4.294 -8.630 -7.265 1.00 97.75 89 ASN A CA 1
ATOM 664 C C . ASN A 1 89 ? -4.519 -7.275 -7.950 1.00 97.75 89 ASN A C 1
ATOM 666 O O . ASN A 1 89 ? -4.832 -7.238 -9.136 1.00 97.75 89 ASN A O 1
ATOM 670 N N . GLY A 1 90 ? -4.379 -6.172 -7.212 1.00 97.75 90 GLY A N 1
ATOM 671 C CA . GLY A 1 90 ? -4.595 -4.822 -7.733 1.00 97.75 90 GLY A CA 1
ATOM 672 C C . GLY A 1 90 ? -3.525 -4.382 -8.730 1.00 97.75 90 GLY A C 1
ATOM 673 O O . GLY A 1 90 ? -3.840 -3.696 -9.696 1.00 97.75 90 GLY A O 1
ATOM 674 N N . LEU A 1 91 ? -2.274 -4.794 -8.515 1.00 98.00 91 LEU A N 1
ATOM 675 C CA . LEU A 1 91 ? -1.167 -4.518 -9.431 1.00 98.00 91 LEU A CA 1
ATOM 676 C C . LEU A 1 91 ? -1.136 -5.495 -10.611 1.00 98.00 91 LEU A C 1
ATOM 678 O O . LEU A 1 91 ? -0.753 -5.104 -11.710 1.00 98.00 91 LEU A O 1
ATOM 682 N N . GLY A 1 92 ? -1.545 -6.747 -10.394 1.00 96.56 92 GLY A N 1
ATOM 683 C CA . GLY A 1 92 ? -1.753 -7.733 -11.447 1.00 96.56 92 GLY A CA 1
ATOM 684 C C . GLY A 1 92 ? -0.548 -7.894 -12.372 1.00 96.56 92 GLY A C 1
ATOM 685 O O . GLY A 1 92 ? 0.564 -8.187 -11.930 1.00 96.56 92 GLY A O 1
ATOM 686 N N . ASP A 1 93 ? -0.787 -7.702 -13.668 1.00 95.75 93 ASP A N 1
ATOM 687 C CA . ASP A 1 93 ? 0.203 -7.883 -14.730 1.00 95.75 93 ASP A CA 1
ATOM 688 C C . ASP A 1 93 ? 1.283 -6.796 -14.777 1.00 95.75 93 ASP A C 1
ATOM 690 O O . ASP A 1 93 ? 2.267 -6.970 -15.492 1.00 95.75 93 ASP A O 1
ATOM 694 N N . LEU A 1 94 ? 1.159 -5.714 -13.997 1.00 97.62 94 LEU A N 1
ATOM 695 C CA . LEU A 1 94 ? 2.238 -4.737 -13.837 1.00 97.62 94 LEU A CA 1
ATOM 696 C C . LEU A 1 94 ? 3.446 -5.328 -13.106 1.00 97.62 94 LEU A C 1
ATOM 698 O O . LEU A 1 94 ? 4.557 -4.827 -13.274 1.00 97.62 94 LEU A O 1
ATOM 702 N N . LEU A 1 95 ? 3.249 -6.356 -12.278 1.00 98.38 95 LEU A N 1
ATOM 703 C CA . LEU A 1 95 ? 4.328 -7.007 -11.544 1.00 98.38 95 LEU A CA 1
ATOM 704 C C . LEU A 1 95 ? 5.091 -7.963 -12.459 1.00 98.38 95 LEU A C 1
ATOM 706 O O . LEU A 1 95 ? 4.501 -8.827 -13.104 1.00 98.38 95 LEU A O 1
ATOM 710 N N . ALA A 1 96 ? 6.419 -7.868 -12.433 1.00 98.12 96 ALA A N 1
ATOM 711 C CA . ALA A 1 96 ? 7.262 -8.912 -12.995 1.00 98.12 96 ALA A CA 1
ATOM 712 C C . ALA A 1 96 ? 7.008 -10.241 -12.266 1.00 98.12 96 ALA A C 1
ATOM 714 O O . ALA A 1 96 ? 6.629 -10.263 -11.090 1.00 98.12 96 ALA A O 1
ATOM 715 N N . VAL A 1 97 ? 7.253 -11.351 -12.960 1.00 97.56 97 VAL A N 1
ATOM 716 C CA . VAL A 1 97 ? 7.179 -12.699 -12.393 1.00 97.56 97 VAL A CA 1
ATOM 717 C C . VAL A 1 97 ? 8.554 -13.348 -12.483 1.00 97.56 97 VAL A C 1
ATOM 719 O O . VAL A 1 97 ? 9.084 -13.543 -13.574 1.00 97.56 97 VAL A O 1
ATOM 722 N N . GLU A 1 98 ? 9.114 -13.710 -11.333 1.00 96.50 98 GLU A N 1
ATOM 723 C CA . GLU A 1 98 ? 10.373 -14.450 -11.208 1.00 96.50 98 GLU A CA 1
ATOM 724 C C . GLU A 1 98 ? 10.074 -15.772 -10.488 1.00 96.50 98 GLU A C 1
ATOM 726 O O . GLU A 1 98 ? 9.351 -15.791 -9.490 1.00 96.50 98 GLU A O 1
ATOM 731 N N . ASP A 1 99 ? 10.556 -16.895 -11.026 1.00 94.94 99 ASP A N 1
ATOM 732 C CA . ASP A 1 99 ? 10.310 -18.246 -10.488 1.00 94.94 99 ASP A CA 1
ATOM 733 C C . ASP A 1 99 ? 8.822 -18.559 -10.223 1.00 94.94 99 ASP A C 1
ATOM 735 O O . ASP A 1 99 ? 8.448 -19.206 -9.240 1.00 94.94 99 ASP A O 1
ATOM 739 N N . GLY A 1 100 ? 7.944 -18.062 -11.101 1.00 94.31 100 GLY A N 1
ATOM 740 C CA . GLY A 1 100 ? 6.494 -18.255 -11.004 1.00 94.31 100 GLY A CA 1
ATOM 741 C C . GLY A 1 100 ? 5.813 -17.442 -9.897 1.00 94.31 100 GLY A C 1
ATOM 742 O O . GLY A 1 100 ? 4.662 -17.722 -9.567 1.00 94.31 100 GLY A O 1
ATOM 743 N N . ARG A 1 101 ? 6.493 -16.449 -9.310 1.00 94.62 101 ARG A N 1
ATOM 744 C CA . ARG A 1 101 ? 5.948 -15.581 -8.257 1.00 94.62 101 ARG A CA 1
ATOM 745 C C . ARG A 1 101 ? 6.018 -14.116 -8.662 1.00 94.62 101 ARG A C 1
ATOM 747 O O . ARG A 1 101 ? 7.042 -13.655 -9.159 1.00 94.62 101 ARG A O 1
ATOM 754 N N . SER A 1 102 ? 4.945 -13.374 -8.399 1.00 97.56 102 SER A N 1
ATOM 755 C CA . SER A 1 102 ? 4.942 -11.923 -8.578 1.00 97.56 102 SER A CA 1
ATOM 756 C C . SER A 1 102 ? 6.008 -11.274 -7.695 1.00 97.56 102 SER A C 1
ATOM 758 O O . SER A 1 102 ? 6.083 -11.537 -6.491 1.00 97.56 102 SER A O 1
ATOM 760 N N . CYS A 1 103 ? 6.817 -10.400 -8.282 1.00 98.31 103 CYS A N 1
ATOM 761 C CA . CYS A 1 103 ? 7.888 -9.682 -7.608 1.00 98.31 103 CYS A CA 1
ATOM 762 C C . CYS A 1 103 ? 7.336 -8.521 -6.774 1.00 98.31 103 CYS A C 1
ATOM 764 O O . CYS A 1 103 ? 7.535 -7.357 -7.110 1.00 98.31 103 CYS A O 1
ATOM 766 N N . LEU A 1 104 ? 6.658 -8.842 -5.674 1.00 98.50 104 LEU A N 1
ATOM 767 C CA . LEU A 1 104 ? 6.149 -7.883 -4.699 1.00 98.50 104 LEU A CA 1
ATOM 768 C C . LEU A 1 104 ? 6.600 -8.289 -3.296 1.00 98.50 104 LEU A C 1
ATOM 770 O O . LEU A 1 104 ? 6.422 -9.429 -2.869 1.00 98.50 104 LEU A O 1
ATOM 774 N N . LYS A 1 105 ? 7.173 -7.340 -2.562 1.00 98.25 105 LYS A N 1
ATOM 775 C CA . LYS A 1 105 ? 7.533 -7.481 -1.153 1.00 98.25 105 LYS A CA 1
ATOM 776 C C . LYS A 1 105 ? 6.915 -6.327 -0.390 1.00 98.25 105 LYS A C 1
ATOM 778 O O . LYS A 1 105 ? 7.071 -5.169 -0.767 1.00 98.25 105 LYS A O 1
ATOM 783 N N . LEU A 1 106 ? 6.235 -6.656 0.697 1.00 98.12 106 LEU A N 1
ATOM 784 C CA . LEU A 1 106 ? 5.547 -5.689 1.534 1.00 98.12 106 LEU A CA 1
ATOM 785 C C . LEU A 1 106 ? 6.069 -5.770 2.961 1.00 98.12 106 LEU A C 1
ATOM 787 O O . LEU A 1 106 ? 6.346 -6.855 3.475 1.00 98.12 106 LEU A O 1
ATOM 791 N N . ARG A 1 107 ? 6.146 -4.620 3.621 1.00 97.00 107 ARG A N 1
ATOM 792 C CA . ARG A 1 107 ? 6.433 -4.526 5.049 1.00 97.00 107 ARG A CA 1
ATOM 793 C C . ARG A 1 107 ? 5.582 -3.430 5.668 1.00 97.00 107 ARG A C 1
ATOM 795 O O . ARG A 1 107 ? 5.618 -2.294 5.212 1.00 97.00 107 ARG A O 1
ATOM 802 N N . LEU A 1 108 ? 4.883 -3.750 6.752 1.00 94.62 108 LEU A N 1
ATOM 803 C CA . LEU A 1 108 ? 4.301 -2.722 7.611 1.00 94.62 108 LEU A CA 1
ATOM 804 C C . LEU A 1 108 ? 5.404 -2.028 8.415 1.00 94.62 108 LEU A C 1
ATOM 806 O O . LEU A 1 108 ? 6.261 -2.689 9.015 1.00 94.62 108 LEU A O 1
ATOM 810 N N . VAL A 1 109 ? 5.375 -0.702 8.406 1.00 91.88 109 VAL A N 1
ATOM 811 C CA . VAL A 1 109 ? 6.253 0.180 9.174 1.00 91.88 109 VAL A CA 1
ATOM 812 C C . VAL A 1 109 ? 5.619 0.454 10.538 1.00 91.88 109 VAL A C 1
ATOM 814 O O . VAL A 1 109 ? 4.401 0.526 10.665 1.00 91.88 109 VAL A O 1
ATOM 817 N N . GLY A 1 110 ? 6.457 0.581 11.567 1.00 86.06 110 GLY A N 1
ATOM 818 C CA . GLY A 1 110 ? 6.012 0.642 12.958 1.00 86.06 110 GLY A CA 1
ATOM 819 C C . GLY A 1 110 ? 5.727 -0.746 13.535 1.00 86.06 110 GLY A C 1
ATOM 820 O O . GLY A 1 110 ? 5.457 -1.709 12.809 1.00 86.06 110 GLY A O 1
ATOM 821 N N . GLU A 1 111 ? 5.831 -0.864 14.851 1.00 76.81 111 GLU A N 1
ATOM 822 C CA . GLU A 1 111 ? 5.547 -2.102 15.579 1.00 76.81 111 GLU A CA 1
ATOM 823 C C . GLU A 1 111 ? 4.134 -2.067 16.159 1.00 76.81 111 GLU A C 1
ATOM 825 O O . GLU A 1 111 ? 3.555 -0.999 16.349 1.00 76.81 111 GLU A O 1
ATOM 830 N N . ALA A 1 112 ? 3.556 -3.243 16.402 1.00 74.38 112 ALA A N 1
ATOM 831 C CA . ALA A 1 112 ? 2.334 -3.309 17.190 1.00 74.38 112 ALA A CA 1
ATOM 832 C C . ALA A 1 112 ? 2.717 -3.054 18.649 1.00 74.38 112 ALA A C 1
ATOM 834 O O . ALA A 1 112 ? 3.694 -3.632 19.121 1.00 74.38 112 ALA A O 1
ATOM 835 N N . GLY A 1 113 ? 1.936 -2.247 19.369 1.00 71.69 113 GLY A N 1
ATOM 836 C CA . GLY A 1 113 ? 2.108 -2.137 20.821 1.00 71.69 113 GLY A CA 1
ATOM 837 C C . GLY A 1 113 ? 1.919 -3.486 21.532 1.00 71.69 113 GLY A C 1
ATOM 838 O O . GLY A 1 113 ? 2.573 -3.744 22.537 1.00 71.69 113 GLY A O 1
ATOM 839 N N . ASP A 1 114 ? 1.072 -4.355 20.968 1.00 82.12 114 ASP A N 1
ATOM 840 C CA . ASP A 1 114 ? 0.842 -5.733 21.402 1.00 82.12 114 ASP A CA 1
ATOM 841 C C . ASP A 1 114 ? 0.953 -6.693 20.194 1.00 82.12 114 ASP A C 1
ATOM 843 O O . ASP A 1 114 ? 0.170 -6.572 19.245 1.00 82.12 114 ASP A O 1
ATOM 847 N N . PRO A 1 115 ? 1.895 -7.660 20.191 1.00 79.44 115 PRO A N 1
ATOM 848 C CA . PRO A 1 115 ? 2.028 -8.656 19.124 1.00 79.44 115 PRO A CA 1
ATOM 849 C C . PRO A 1 115 ? 0.788 -9.537 18.906 1.00 79.44 115 PRO A C 1
ATOM 851 O O . PRO A 1 115 ? 0.625 -10.085 17.815 1.00 79.44 115 PRO A O 1
ATOM 854 N N . SER A 1 116 ? -0.079 -9.680 19.913 1.00 87.00 116 SER A N 1
ATOM 855 C CA . SER A 1 116 ? -1.349 -10.407 19.805 1.00 87.00 116 SER A CA 1
ATOM 856 C C . SER A 1 116 ? -2.447 -9.608 19.089 1.00 87.00 116 SER A C 1
ATOM 858 O O . SER A 1 116 ? -3.444 -10.183 18.655 1.00 87.00 116 SER A O 1
ATOM 860 N N . GLU A 1 117 ? -2.231 -8.307 18.867 1.00 89.12 117 GLU A N 1
ATOM 861 C CA . GLU A 1 117 ? -3.150 -7.406 18.171 1.00 89.12 117 GLU A CA 1
ATOM 862 C C . GLU A 1 117 ? -2.500 -6.812 16.903 1.00 89.12 117 GLU A C 1
ATOM 864 O O . GLU A 1 117 ? -2.301 -5.597 16.794 1.00 89.12 117 GLU A O 1
ATOM 869 N N . PRO A 1 118 ? -2.185 -7.633 15.880 1.00 91.12 118 PRO A N 1
ATOM 870 C CA . PRO A 1 118 ? -1.404 -7.201 14.717 1.00 91.12 118 PRO A CA 1
ATOM 871 C C . PRO A 1 118 ? -2.076 -6.092 13.892 1.00 91.12 118 PRO A C 1
ATOM 873 O O . PRO A 1 118 ? -1.404 -5.391 13.136 1.00 91.12 118 PRO A O 1
ATOM 876 N N . TRP A 1 119 ? -3.389 -5.912 14.042 1.00 94.00 119 TRP A N 1
ATOM 877 C CA . TRP A 1 119 ? -4.164 -4.854 13.395 1.00 94.00 119 TRP A CA 1
ATOM 878 C C . TRP A 1 119 ? -3.993 -3.475 14.033 1.00 94.00 119 TRP A C 1
ATOM 880 O O . TRP A 1 119 ? -4.290 -2.479 13.388 1.00 94.00 119 TRP A O 1
ATOM 890 N N . ARG A 1 120 ? -3.444 -3.369 15.244 1.00 92.94 120 ARG A N 1
ATOM 891 C CA . ARG A 1 120 ? -3.155 -2.071 15.878 1.00 92.94 120 ARG A CA 1
ATOM 892 C C . ARG A 1 120 ? -1.902 -1.386 15.322 1.00 92.94 120 ARG A C 1
ATOM 894 O O . ARG A 1 120 ? -1.518 -0.321 15.784 1.00 92.94 120 ARG A O 1
ATOM 901 N N . ARG A 1 121 ? -1.237 -1.990 14.333 1.00 93.25 121 ARG A N 1
ATOM 902 C CA . ARG A 1 121 ? -0.068 -1.396 13.674 1.00 93.25 121 ARG A CA 1
ATOM 903 C C . ARG A 1 121 ? -0.468 -0.192 12.819 1.00 93.25 121 ARG A C 1
ATOM 905 O O . ARG A 1 121 ? -1.505 -0.268 12.156 1.00 93.25 121 ARG A O 1
ATOM 912 N N . PRO A 1 122 ? 0.384 0.839 12.727 1.00 95.38 122 PRO A N 1
ATOM 913 C CA . PRO A 1 122 ? 0.210 1.923 11.768 1.00 95.38 122 PRO A CA 1
ATOM 914 C C . PRO A 1 122 ? 0.062 1.391 10.338 1.00 95.38 122 PRO A C 1
ATOM 916 O O . PRO A 1 122 ? 0.812 0.509 9.910 1.00 95.38 122 PRO A O 1
ATOM 919 N N . LEU A 1 123 ? -0.877 1.942 9.572 1.00 97.06 123 LEU A N 1
ATOM 920 C CA . LEU A 1 123 ? -1.075 1.608 8.166 1.00 97.06 123 LEU A CA 1
ATOM 921 C C . LEU A 1 123 ? -0.122 2.422 7.287 1.00 97.06 123 LEU A C 1
ATOM 923 O O . LEU A 1 123 ? -0.516 3.283 6.500 1.00 97.06 123 LEU A O 1
ATOM 927 N N . ALA A 1 124 ? 1.162 2.119 7.444 1.00 97.31 124 ALA A N 1
ATOM 928 C CA . ALA A 1 124 ? 2.247 2.578 6.595 1.00 97.31 124 ALA A CA 1
ATOM 929 C C . ALA A 1 124 ? 2.943 1.350 5.995 1.00 97.31 124 ALA A C 1
ATOM 931 O O . ALA A 1 124 ? 3.509 0.525 6.712 1.00 97.31 124 ALA A O 1
ATOM 932 N N . LEU A 1 125 ? 2.868 1.202 4.677 1.00 97.81 125 LEU A N 1
ATOM 933 C CA . LEU A 1 125 ? 3.310 0.034 3.934 1.00 97.81 125 LEU A CA 1
ATOM 934 C C . LEU A 1 125 ? 4.523 0.391 3.078 1.00 97.81 125 LEU A C 1
ATOM 936 O O . LEU A 1 125 ? 4.417 1.123 2.096 1.00 97.81 125 LEU A O 1
ATOM 940 N N . GLN A 1 126 ? 5.685 -0.141 3.437 1.00 98.19 126 GLN A N 1
ATOM 941 C CA . GLN A 1 126 ? 6.830 -0.144 2.542 1.00 98.19 126 GLN A CA 1
ATOM 942 C C . GLN A 1 126 ? 6.585 -1.191 1.456 1.00 98.19 126 GLN A C 1
ATOM 944 O O . GLN A 1 126 ? 6.409 -2.378 1.748 1.00 98.19 126 GLN A O 1
ATOM 949 N N . VAL A 1 127 ? 6.582 -0.737 0.210 1.00 98.62 127 VAL A N 1
ATOM 950 C CA . VAL A 1 127 ? 6.368 -1.548 -0.983 1.00 98.62 127 VAL A CA 1
ATOM 951 C C . VAL A 1 127 ? 7.671 -1.617 -1.747 1.00 98.62 127 VAL A C 1
ATOM 953 O O . VAL A 1 127 ? 8.230 -0.584 -2.101 1.00 98.62 127 VAL A O 1
ATOM 956 N N . ALA A 1 128 ? 8.137 -2.831 -2.013 1.00 98.56 128 ALA A N 1
ATOM 957 C CA . ALA A 1 128 ? 9.173 -3.087 -2.992 1.00 98.56 128 ALA A CA 1
ATOM 958 C C . ALA A 1 128 ? 8.590 -3.952 -4.113 1.00 98.56 128 ALA A C 1
ATOM 960 O O . ALA A 1 128 ? 7.998 -4.996 -3.839 1.00 98.56 128 ALA A O 1
ATOM 961 N N . ALA A 1 129 ? 8.749 -3.529 -5.362 1.00 98.56 129 ALA A N 1
ATOM 962 C CA . ALA A 1 129 ? 8.246 -4.235 -6.532 1.00 98.56 129 ALA A CA 1
ATOM 963 C C . ALA A 1 129 ? 9.299 -4.289 -7.642 1.00 98.56 129 ALA A C 1
ATOM 965 O O . ALA A 1 129 ? 10.106 -3.371 -7.782 1.00 98.56 129 ALA A O 1
ATOM 966 N N . LYS A 1 130 ? 9.272 -5.341 -8.459 1.00 98.50 130 LYS A N 1
ATOM 967 C CA . LYS A 1 130 ? 9.828 -5.278 -9.815 1.00 98.50 130 LYS A CA 1
ATOM 968 C C . LYS A 1 130 ? 8.671 -5.234 -10.795 1.00 98.50 130 LYS A C 1
ATOM 970 O O . LYS A 1 130 ? 7.704 -5.982 -10.651 1.00 98.50 130 LYS A O 1
ATOM 975 N N . TRP A 1 131 ? 8.785 -4.361 -11.780 1.00 98.19 131 TRP A N 1
ATOM 976 C CA . TRP A 1 131 ? 7.745 -4.152 -12.776 1.00 98.19 131 TRP A CA 1
ATOM 977 C C . TRP A 1 131 ? 8.015 -4.973 -14.031 1.00 98.19 131 TRP A C 1
ATOM 979 O O . TRP A 1 131 ? 9.171 -5.135 -14.426 1.00 98.19 131 TRP A O 1
ATOM 989 N N . ASP A 1 132 ? 6.955 -5.455 -14.674 1.00 97.75 132 ASP A N 1
ATOM 990 C CA . ASP A 1 132 ? 7.057 -6.036 -16.006 1.00 97.75 132 ASP A CA 1
ATOM 991 C C . ASP A 1 132 ? 7.509 -4.953 -16.995 1.00 97.75 132 ASP A C 1
ATOM 993 O O . ASP A 1 132 ? 6.857 -3.917 -17.164 1.00 97.75 132 ASP A O 1
ATOM 997 N N . SER A 1 133 ? 8.657 -5.182 -17.634 1.00 94.88 133 SER A N 1
ATOM 998 C CA . SER A 1 133 ? 9.325 -4.176 -18.460 1.00 94.88 133 SER A CA 1
ATOM 999 C C . SER A 1 133 ? 8.516 -3.782 -19.692 1.00 94.88 133 SER A C 1
ATOM 1001 O O . SER A 1 133 ? 8.592 -2.628 -20.113 1.00 94.88 133 SER A O 1
ATOM 1003 N N . LEU A 1 134 ? 7.718 -4.698 -20.250 1.00 95.44 134 LEU A N 1
ATOM 1004 C CA . LEU A 1 134 ? 6.857 -4.413 -21.394 1.00 95.44 134 LEU A CA 1
ATOM 1005 C C . LEU A 1 134 ? 5.658 -3.572 -20.965 1.00 95.44 134 LEU A C 1
ATOM 1007 O O . LEU A 1 134 ? 5.300 -2.623 -21.664 1.00 95.44 134 LEU A O 1
ATOM 1011 N N . ARG A 1 135 ? 5.066 -3.873 -19.804 1.00 94.38 135 ARG A N 1
ATOM 1012 C CA . ARG A 1 135 ? 3.926 -3.112 -19.276 1.00 94.38 135 ARG A CA 1
ATOM 1013 C C . ARG A 1 135 ? 4.286 -1.678 -18.932 1.00 94.38 135 ARG A C 1
ATOM 1015 O O . ARG A 1 135 ? 3.508 -0.776 -19.234 1.00 94.38 135 ARG A O 1
ATOM 1022 N N . ILE A 1 136 ? 5.462 -1.452 -18.350 1.00 95.56 136 ILE A N 1
ATOM 1023 C CA . ILE A 1 136 ? 5.871 -0.099 -17.958 1.00 95.56 136 ILE A CA 1
ATOM 1024 C C . ILE A 1 136 ? 6.597 0.682 -19.059 1.00 95.56 136 ILE A C 1
ATOM 1026 O O . ILE A 1 136 ? 6.849 1.869 -18.870 1.00 95.56 136 ILE A O 1
ATOM 1030 N N . ALA A 1 137 ? 6.906 0.076 -20.213 1.00 95.00 137 ALA A N 1
ATOM 1031 C CA . ALA A 1 137 ? 7.688 0.712 -21.284 1.00 95.00 137 ALA A CA 1
ATOM 1032 C C . ALA A 1 137 ? 7.091 2.038 -21.788 1.00 95.00 137 ALA A C 1
ATOM 1034 O O . ALA A 1 137 ? 7.820 2.934 -22.211 1.00 95.00 137 ALA A O 1
ATOM 1035 N N . THR A 1 138 ? 5.766 2.177 -21.740 1.00 93.06 138 THR A N 1
ATOM 1036 C CA . THR A 1 138 ? 5.045 3.384 -22.174 1.00 93.06 138 THR A CA 1
ATOM 1037 C C . THR A 1 138 ? 4.630 4.286 -21.011 1.00 93.06 138 THR A C 1
ATOM 1039 O O . THR A 1 138 ? 3.902 5.258 -21.213 1.00 93.06 138 THR A O 1
ATOM 1042 N N . MET A 1 139 ? 5.038 3.961 -19.784 1.00 96.44 139 MET A N 1
ATOM 1043 C CA . MET A 1 139 ? 4.655 4.678 -18.573 1.00 96.44 139 MET A CA 1
ATOM 1044 C C . MET A 1 139 ? 5.799 5.568 -18.094 1.00 96.44 139 MET A C 1
ATOM 1046 O O . MET A 1 139 ? 6.964 5.179 -18.077 1.00 96.44 139 MET A O 1
ATOM 1050 N N . THR A 1 140 ? 5.465 6.773 -17.634 1.00 95.75 140 THR A N 1
ATOM 1051 C CA . THR A 1 140 ? 6.415 7.572 -16.855 1.00 95.75 140 THR A CA 1
ATOM 1052 C C . THR A 1 140 ? 6.551 6.991 -15.447 1.00 95.75 140 THR A C 1
ATOM 1054 O O . THR A 1 140 ? 5.640 6.326 -14.949 1.00 95.75 140 THR A O 1
ATOM 1057 N N . GLY A 1 141 ? 7.648 7.302 -14.749 1.00 94.31 141 GLY A N 1
ATOM 1058 C CA . GLY A 1 141 ? 7.825 6.885 -13.352 1.00 94.31 141 GLY A CA 1
ATOM 1059 C C . GLY A 1 141 ? 6.669 7.329 -12.443 1.00 94.31 141 GLY A C 1
ATOM 1060 O O . GLY A 1 141 ? 6.206 6.552 -11.611 1.00 94.31 141 GLY A O 1
ATOM 1061 N N . SER A 1 142 ? 6.131 8.535 -12.659 1.00 96.19 142 SER A N 1
ATOM 1062 C CA . SER A 1 142 ? 4.950 9.019 -11.932 1.00 96.19 142 SER A CA 1
ATOM 1063 C C . SER A 1 142 ? 3.698 8.197 -12.230 1.00 96.19 142 SER A C 1
ATOM 1065 O O . SER A 1 142 ? 2.922 7.951 -11.317 1.00 96.19 142 SER A O 1
ATOM 1067 N N . LYS A 1 143 ? 3.509 7.716 -13.467 1.00 97.81 143 LYS A N 1
ATOM 1068 C CA . LYS A 1 143 ? 2.363 6.861 -13.817 1.00 97.81 143 LYS A CA 1
ATOM 1069 C C . LYS A 1 143 ? 2.436 5.487 -13.161 1.00 97.81 143 LYS A C 1
ATOM 1071 O O . LYS A 1 143 ? 1.408 4.964 -12.745 1.00 97.81 143 LYS A O 1
ATOM 1076 N N . VAL A 1 144 ? 3.635 4.925 -13.022 1.00 97.69 144 VAL A N 1
ATOM 1077 C CA . VAL A 1 144 ? 3.835 3.679 -12.266 1.00 97.69 144 VAL A CA 1
ATOM 1078 C C . VAL A 1 144 ? 3.540 3.902 -10.779 1.00 97.69 144 VAL A C 1
ATOM 1080 O O . VAL A 1 144 ? 2.826 3.115 -10.164 1.00 97.69 144 VAL A O 1
ATOM 1083 N N . ALA A 1 145 ? 4.019 5.014 -10.213 1.00 98.25 145 ALA A N 1
ATOM 1084 C CA . ALA A 1 145 ? 3.734 5.377 -8.826 1.00 98.25 145 ALA A CA 1
ATOM 1085 C C . ALA A 1 145 ? 2.236 5.634 -8.575 1.00 98.25 145 ALA A C 1
ATOM 1087 O O . ALA A 1 145 ? 1.715 5.223 -7.542 1.00 98.25 145 ALA A O 1
ATOM 1088 N N . GLU A 1 146 ? 1.537 6.275 -9.519 1.00 98.44 146 GLU A N 1
ATOM 1089 C CA . GLU A 1 146 ? 0.084 6.473 -9.473 1.00 98.44 146 GLU A CA 1
ATOM 1090 C C . GLU A 1 146 ? -0.650 5.134 -9.442 1.00 98.44 146 GLU A C 1
ATOM 1092 O O . GLU A 1 146 ? -1.450 4.929 -8.538 1.00 98.44 146 GLU A O 1
ATOM 1097 N N . ALA A 1 147 ? -0.321 4.209 -10.349 1.00 98.25 147 ALA A N 1
ATOM 1098 C CA . ALA A 1 147 ? -0.941 2.886 -10.385 1.00 98.25 147 ALA A CA 1
ATOM 1099 C C . ALA A 1 147 ? -0.736 2.112 -9.072 1.00 98.25 147 ALA A C 1
ATOM 1101 O O . ALA A 1 147 ? -1.660 1.474 -8.568 1.00 98.25 147 ALA A O 1
ATOM 1102 N N . ALA A 1 148 ? 0.456 2.204 -8.478 1.00 98.50 148 ALA A N 1
ATOM 1103 C CA . ALA A 1 148 ? 0.741 1.557 -7.205 1.00 98.50 148 ALA A CA 1
ATOM 1104 C C . ALA A 1 148 ? -0.001 2.198 -6.019 1.00 98.50 148 ALA A C 1
ATOM 1106 O O . ALA A 1 148 ? -0.499 1.477 -5.152 1.00 98.50 148 ALA A O 1
ATOM 1107 N N . LEU A 1 149 ? -0.130 3.529 -5.999 1.00 98.75 149 LEU A N 1
ATOM 1108 C CA . LEU A 1 149 ? -0.925 4.237 -4.995 1.00 98.75 149 LEU A CA 1
ATOM 1109 C C . LEU A 1 149 ? -2.431 3.965 -5.161 1.00 98.75 149 LEU A C 1
ATOM 1111 O O . LEU A 1 149 ? -3.129 3.809 -4.162 1.00 98.75 149 LEU A O 1
ATOM 1115 N N . ASP A 1 150 ? -2.921 3.858 -6.398 1.00 98.69 150 ASP A N 1
ATOM 1116 C CA . ASP A 1 150 ? -4.308 3.491 -6.709 1.00 98.69 150 ASP A CA 1
ATOM 1117 C C . ASP A 1 150 ? -4.621 2.065 -6.240 1.00 98.69 150 ASP A C 1
ATOM 1119 O O . ASP A 1 150 ? -5.635 1.838 -5.578 1.00 98.69 150 ASP A O 1
ATOM 1123 N N . ALA A 1 151 ? -3.721 1.111 -6.505 1.00 98.62 151 ALA A N 1
ATOM 1124 C CA . ALA A 1 151 ? -3.844 -0.259 -6.012 1.00 98.62 151 ALA A CA 1
ATOM 1125 C C . ALA A 1 151 ? -3.857 -0.311 -4.476 1.00 98.62 151 ALA A C 1
ATOM 1127 O O . ALA A 1 151 ? -4.666 -1.033 -3.895 1.00 98.62 151 ALA A O 1
ATOM 1128 N N . PHE A 1 152 ? -3.014 0.489 -3.814 1.00 98.75 152 PHE A N 1
ATOM 1129 C CA . PHE A 1 152 ? -2.993 0.585 -2.356 1.00 98.75 152 PHE A CA 1
ATOM 1130 C C . PHE A 1 152 ? -4.276 1.188 -1.786 1.00 98.75 152 PHE A C 1
ATOM 1132 O O . PHE A 1 152 ? -4.890 0.576 -0.914 1.00 98.75 152 PHE A O 1
ATOM 1139 N N . ALA A 1 153 ? -4.727 2.332 -2.304 1.00 98.56 153 ALA A N 1
ATOM 1140 C CA . ALA A 1 153 ? -5.981 2.950 -1.881 1.00 98.56 153 ALA A CA 1
ATOM 1141 C C . ALA A 1 153 ? -7.154 1.974 -2.044 1.00 98.56 153 ALA A C 1
ATOM 1143 O O . ALA A 1 153 ? -7.921 1.750 -1.107 1.00 98.56 153 ALA A O 1
ATOM 1144 N N . ARG A 1 154 ? -7.225 1.290 -3.192 1.00 98.31 154 ARG A N 1
ATOM 1145 C CA . ARG A 1 154 ? -8.256 0.288 -3.447 1.00 98.31 154 ARG A CA 1
ATOM 1146 C C . ARG A 1 154 ? -8.160 -0.917 -2.510 1.00 98.31 154 ARG A C 1
ATOM 1148 O O . ARG A 1 154 ? -9.188 -1.428 -2.067 1.00 98.31 154 ARG A O 1
ATOM 1155 N N . ALA A 1 155 ? -6.952 -1.378 -2.196 1.00 98.25 155 ALA A N 1
ATOM 1156 C CA . ALA A 1 155 ? -6.745 -2.458 -1.239 1.00 98.25 155 ALA A CA 1
ATOM 1157 C C . ALA A 1 155 ? -7.293 -2.091 0.147 1.00 98.25 155 ALA A C 1
ATOM 1159 O O . ALA A 1 155 ? -7.873 -2.948 0.804 1.00 98.25 155 ALA A O 1
ATOM 1160 N N . VAL A 1 156 ? -7.184 -0.831 0.573 1.00 97.81 156 VAL A N 1
ATOM 1161 C CA . VAL A 1 156 ? -7.751 -0.358 1.847 1.00 97.81 156 VAL A CA 1
ATOM 1162 C C . VAL A 1 156 ? -9.278 -0.394 1.828 1.00 97.81 156 VAL A C 1
ATOM 1164 O O . VAL A 1 156 ? -9.883 -0.967 2.731 1.00 97.81 156 VAL A O 1
ATOM 1167 N N . GLU A 1 157 ? -9.910 0.107 0.768 1.00 97.19 157 GLU A N 1
ATOM 1168 C CA . GLU A 1 157 ? -11.375 0.057 0.627 1.00 97.19 157 GLU A CA 1
ATOM 1169 C C . GLU A 1 157 ? -11.916 -1.379 0.615 1.00 97.19 157 GLU A C 1
ATOM 1171 O O . GLU A 1 157 ? -12.968 -1.673 1.178 1.00 97.19 157 GLU A O 1
ATOM 1176 N N . VAL A 1 158 ? -11.210 -2.301 -0.046 1.00 96.62 158 VAL A N 1
ATOM 1177 C CA . VAL A 1 158 ? -11.591 -3.720 -0.070 1.00 96.62 158 VAL A CA 1
ATOM 1178 C C . VAL A 1 158 ? -11.280 -4.390 1.272 1.00 96.62 158 VAL A C 1
ATOM 1180 O O . VAL A 1 158 ? -12.010 -5.283 1.703 1.00 96.62 158 VAL A O 1
ATOM 1183 N N . ALA A 1 159 ? -10.227 -3.963 1.971 1.00 94.81 159 ALA A N 1
ATOM 1184 C CA . ALA A 1 159 ? -9.894 -4.471 3.296 1.00 94.81 159 ALA A CA 1
ATOM 1185 C C . ALA A 1 159 ? -10.918 -4.076 4.370 1.00 94.81 159 ALA A C 1
ATOM 1187 O O . ALA A 1 159 ? -11.111 -4.839 5.312 1.00 94.81 159 ALA A O 1
ATOM 1188 N N . ASN A 1 160 ? -11.600 -2.943 4.197 1.00 95.06 160 ASN A N 1
ATOM 1189 C CA . ASN A 1 160 ? -12.676 -2.487 5.075 1.00 95.06 160 ASN A CA 1
ATOM 1190 C C . ASN A 1 160 ? -13.963 -3.329 4.957 1.00 95.06 160 ASN A C 1
ATOM 1192 O O . ASN A 1 160 ? -14.813 -3.284 5.840 1.00 95.06 160 ASN A O 1
ATOM 1196 N N . LYS A 1 161 ? -14.115 -4.132 3.899 1.00 89.50 161 LYS A N 1
ATOM 1197 C CA . LYS A 1 161 ? -15.302 -4.980 3.712 1.00 89.50 161 LYS A CA 1
ATOM 1198 C C . LYS A 1 161 ? -15.176 -6.309 4.477 1.00 89.50 161 LYS A C 1
ATOM 1200 O O . LYS A 1 161 ? -14.058 -6.823 4.558 1.00 89.50 161 LYS A O 1
ATOM 1205 N N . PRO A 1 162 ? -16.277 -6.866 5.021 1.00 76.12 162 PRO A N 1
ATOM 1206 C CA . PRO A 1 162 ? -16.273 -8.160 5.710 1.00 76.12 162 PRO A CA 1
ATOM 1207 C C . PRO A 1 162 ? -15.648 -9.288 4.883 1.00 76.12 162 PRO A C 1
ATOM 1209 O O . PRO A 1 162 ? -15.950 -9.368 3.670 1.00 76.12 162 PRO A O 1
#

Foldseek 3Di:
DDDDDDPPQLFDAAPDDAPDPWDWADFPPDDTSQKTKGKDQWDADPVQKIKIKMFIDGPPGQGFLQVLAAPVGADPDAVCVLLVVLLCVLCPQQFDADPNDGFKDKDQPGDAPDPVCNRSHGRMIMIITHTDCVVCVPPDSVRVVVSSRVSNSVSSNVRRDD

Radius of gyration: 16.02 Å; chains: 1; bounding box: 38×34×61 Å